Protein AF-A0A9Q1HIR5-F1 (afdb_monomer_lite)

Secondary structure (DSSP, 8-state):
---GGG---HHHHHHHHHHHHHHHHT---PPP--SSGGG-GGGGTTT-SSEEEEEEEEETTEEEEEEEEE-SPP-

pLDDT: mean 80.29, std 10.13, range [45.16, 92.5]

Structure (mmCIF, N/CA/C/O backbone):
data_AF-A0A9Q1HIR5-F1
#
_entry.id   AF-A0A9Q1HIR5-F1
#
loop_
_atom_site.group_PDB
_atom_site.id
_atom_site.type_symbol
_atom_site.label_atom_id
_atom_site.label_alt_id
_atom_site.label_comp_id
_atom_site.label_asym_id
_atom_site.label_entity_id
_atom_site.label_seq_id
_atom_site.pdbx_PDB_ins_code
_atom_site.Cartn_x
_atom_site.Cartn_y
_atom_site.Cartn_z
_atom_site.occupancy
_atom_site.B_iso_or_equiv
_atom_site.auth_seq_id
_atom_site.auth_comp_id
_atom_site.auth_asym_id
_atom_site.auth_atom_id
_atom_site.pdbx_PDB_model_num
ATOM 1 N N . MET A 1 1 ? -32.995 22.261 39.663 1.00 45.16 1 MET A N 1
ATOM 2 C CA . MET A 1 1 ? -31.719 21.525 39.797 1.00 45.16 1 MET A CA 1
ATOM 3 C C . MET A 1 1 ? -31.519 20.698 38.541 1.00 45.16 1 MET A C 1
ATOM 5 O O . MET A 1 1 ? -32.398 19.913 38.214 1.00 45.16 1 MET A O 1
ATOM 9 N N . ILE A 1 2 ? -30.428 20.916 37.806 1.00 58.44 2 ILE A N 1
ATOM 10 C CA . ILE A 1 2 ? -30.091 20.112 36.623 1.00 58.44 2 ILE A CA 1
ATOM 11 C C . ILE A 1 2 ? -29.464 18.812 37.129 1.00 58.44 2 ILE A C 1
ATOM 13 O O . ILE A 1 2 ? -28.375 18.823 37.700 1.00 58.44 2 ILE A O 1
ATOM 17 N N . SER A 1 3 ? -30.195 17.707 36.992 1.00 55.06 3 SER A N 1
ATOM 18 C CA . SER A 1 3 ? -29.729 16.384 37.401 1.00 55.06 3 SER A CA 1
ATOM 19 C C . SER A 1 3 ? -28.797 15.826 36.326 1.00 55.06 3 SER A C 1
ATOM 21 O O . SER A 1 3 ? -29.240 15.458 35.242 1.00 55.06 3 SER A O 1
ATOM 23 N N . TYR A 1 4 ? -27.499 15.741 36.628 1.00 64.00 4 TYR A N 1
ATOM 24 C CA . TYR A 1 4 ? -26.469 15.117 35.781 1.00 64.00 4 TYR A CA 1
ATOM 25 C C . TYR A 1 4 ? -26.594 13.577 35.696 1.00 64.00 4 TYR A C 1
ATOM 27 O O . TYR A 1 4 ? -25.688 12.904 35.212 1.00 64.00 4 TYR A O 1
ATOM 35 N N . SER A 1 5 ? -27.719 13.002 36.137 1.00 65.81 5 SER A N 1
ATOM 36 C CA . SER A 1 5 ? -27.927 11.555 36.290 1.00 65.81 5 SER A CA 1
ATOM 37 C C . SER A 1 5 ? -27.827 10.747 34.990 1.00 65.81 5 SER A C 1
ATOM 39 O O . SER A 1 5 ? -27.622 9.539 35.055 1.00 65.81 5 SER A O 1
ATOM 41 N N . CYS A 1 6 ? -27.976 11.380 33.825 1.00 66.50 6 CYS A N 1
ATOM 42 C CA . CYS A 1 6 ? -27.974 10.690 32.530 1.00 66.50 6 CYS A CA 1
ATOM 43 C C . CYS A 1 6 ? -26.782 11.068 31.640 1.00 66.50 6 CYS A C 1
ATOM 45 O O . CYS A 1 6 ? -26.695 10.593 30.507 1.00 66.50 6 CYS A O 1
ATOM 47 N N . MET A 1 7 ? -25.877 11.938 32.105 1.00 72.94 7 MET A N 1
ATOM 48 C CA . MET A 1 7 ? -24.771 12.394 31.270 1.00 72.94 7 MET A CA 1
ATOM 49 C C . MET A 1 7 ? -23.601 11.423 31.387 1.00 72.94 7 MET A C 1
ATOM 51 O O . MET A 1 7 ? -22.998 11.256 32.446 1.00 72.94 7 MET A O 1
ATOM 55 N N . GLN A 1 8 ? -23.295 10.752 30.279 1.00 70.69 8 GLN A N 1
ATOM 56 C CA . GLN A 1 8 ? -22.154 9.853 30.205 1.00 70.69 8 GLN A CA 1
ATOM 57 C C . GLN A 1 8 ? -20.859 10.635 30.443 1.00 70.69 8 GLN A C 1
ATOM 59 O O . GLN A 1 8 ? -20.713 11.784 30.022 1.00 70.69 8 GLN A O 1
ATOM 64 N N . ASN A 1 9 ? -19.902 9.999 31.118 1.00 83.81 9 ASN A N 1
ATOM 65 C CA . ASN A 1 9 ? -18.595 10.590 31.363 1.00 83.81 9 ASN A CA 1
ATOM 66 C C . ASN A 1 9 ? -17.937 10.990 30.027 1.00 83.81 9 ASN A C 1
ATOM 68 O O . ASN A 1 9 ? -17.713 10.143 29.163 1.00 83.81 9 ASN A O 1
ATOM 72 N N . ILE A 1 10 ? -17.602 12.274 29.872 1.00 86.44 10 ILE A N 1
ATOM 73 C CA . ILE A 1 10 ? -17.018 12.827 28.637 1.00 86.44 10 ILE A CA 1
ATOM 74 C C . ILE A 1 10 ? -15.705 12.114 28.277 1.00 86.44 10 ILE A C 1
ATOM 76 O O . ILE A 1 10 ? -15.453 11.822 27.109 1.00 86.44 10 ILE A O 1
ATOM 80 N N . GLY A 1 11 ? -14.899 11.750 29.277 1.00 87.75 11 GLY A N 1
ATOM 81 C CA . GLY A 1 11 ? -13.686 10.959 29.077 1.00 87.75 11 GLY A CA 1
ATOM 82 C C . GLY A 1 11 ? -13.974 9.578 28.482 1.00 87.75 11 GLY A C 1
ATOM 83 O O . GLY A 1 11 ? -13.247 9.131 27.595 1.00 87.75 11 GLY A O 1
ATOM 84 N N . SER A 1 12 ? -15.056 8.921 28.901 1.00 86.56 12 SER A N 1
ATOM 85 C CA . SER A 1 12 ? -15.506 7.653 28.310 1.00 86.56 12 SER A CA 1
ATOM 86 C C . SER A 1 12 ? -15.957 7.815 26.857 1.00 86.56 12 SER A C 1
ATOM 88 O O . SER A 1 12 ? -15.645 6.954 26.032 1.00 86.56 12 SER A O 1
ATOM 90 N N . ILE A 1 13 ? -16.622 8.926 26.519 1.00 89.88 13 ILE A N 1
ATOM 91 C CA . ILE A 1 13 ? -17.032 9.238 25.139 1.00 89.88 13 ILE A CA 1
ATOM 92 C C . ILE A 1 13 ? -15.795 9.393 24.242 1.00 89.88 13 ILE A C 1
ATOM 94 O O . ILE A 1 13 ? -15.703 8.736 23.204 1.00 89.88 13 ILE A O 1
ATOM 98 N N . ILE A 1 14 ? -14.811 10.190 24.672 1.00 89.94 14 ILE A N 1
ATOM 99 C CA . ILE A 1 14 ? -13.562 10.420 23.926 1.00 89.94 14 ILE A CA 1
ATOM 100 C C . ILE A 1 14 ? -12.792 9.108 23.736 1.00 89.94 14 ILE A C 1
ATOM 102 O O . ILE A 1 14 ? -12.374 8.781 22.625 1.00 89.94 14 ILE A O 1
ATOM 106 N N . LYS A 1 15 ? -12.645 8.310 24.801 1.00 91.56 15 LYS A N 1
ATOM 107 C CA . LYS A 1 15 ? -11.965 7.008 24.733 1.00 91.56 15 LYS A CA 1
ATOM 108 C C . LYS A 1 15 ? -12.659 6.050 23.766 1.00 91.56 15 LYS A C 1
ATOM 110 O O . LYS A 1 15 ? -11.985 5.405 22.966 1.00 91.56 15 LYS A O 1
ATOM 115 N N . SER A 1 16 ? -13.991 5.971 23.813 1.00 90.38 16 SER A N 1
ATOM 116 C CA . SER A 1 16 ? -14.777 5.122 22.909 1.00 90.38 16 SER A CA 1
ATOM 117 C C . SER A 1 16 ? -14.615 5.550 21.449 1.00 90.38 16 SER A C 1
ATOM 119 O O . SER A 1 16 ? -14.414 4.706 20.575 1.00 90.38 16 SER A O 1
ATOM 121 N N . HIS A 1 17 ? -14.643 6.857 21.187 1.00 91.75 17 HIS A N 1
ATOM 122 C CA . HIS A 1 17 ? -14.450 7.408 19.851 1.00 91.75 17 HIS A CA 1
ATOM 123 C C . HIS A 1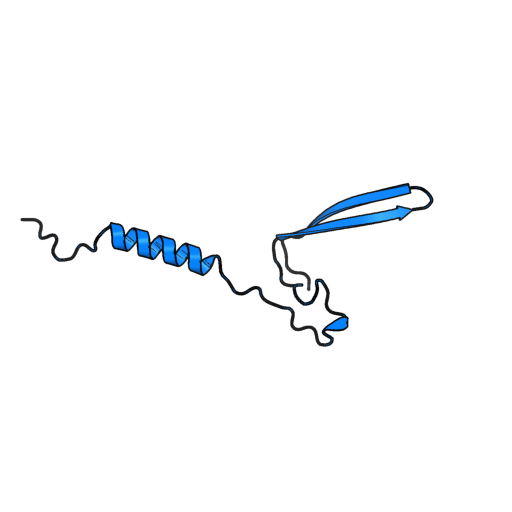 17 ? -13.054 7.100 19.293 1.00 91.75 17 HIS A C 1
ATOM 125 O O . HIS A 1 17 ? -12.943 6.540 18.202 1.00 91.75 17 HIS A O 1
ATOM 131 N N . ASN A 1 18 ? -11.999 7.367 20.069 1.00 92.50 18 ASN A N 1
ATOM 132 C CA . ASN A 1 18 ? -10.621 7.095 19.655 1.00 92.50 18 ASN A CA 1
ATOM 133 C C . ASN A 1 18 ? -10.391 5.603 19.399 1.00 92.50 18 ASN A C 1
ATOM 135 O O . ASN A 1 18 ? -9.793 5.237 18.390 1.00 92.50 18 ASN A O 1
ATOM 139 N N . ARG A 1 19 ? -10.928 4.733 20.264 1.00 91.19 19 ARG A N 1
ATOM 140 C CA . ARG A 1 19 ? -10.869 3.278 20.078 1.00 91.19 19 ARG A CA 1
ATOM 141 C C . ARG A 1 19 ? -11.500 2.860 18.747 1.00 91.19 19 ARG A C 1
ATOM 143 O O . ARG A 1 19 ? -10.872 2.119 18.003 1.00 91.19 19 ARG A O 1
ATOM 150 N N . LYS A 1 20 ? -12.683 3.388 18.409 1.00 89.50 20 LYS A N 1
ATOM 151 C CA . LYS A 1 20 ? -13.353 3.101 17.127 1.00 89.50 20 LYS A CA 1
ATOM 152 C C . LYS A 1 20 ? -12.546 3.572 15.915 1.00 89.50 20 LYS A C 1
ATOM 154 O O . LYS A 1 20 ? -12.522 2.873 14.909 1.00 89.50 20 LYS A O 1
ATOM 159 N N . ILE A 1 21 ? -11.898 4.736 15.990 1.00 89.81 21 ILE A N 1
ATOM 160 C CA . ILE A 1 21 ? -11.047 5.238 14.897 1.00 89.81 21 ILE A CA 1
ATOM 161 C C . ILE A 1 21 ? -9.843 4.315 14.685 1.00 89.81 21 ILE A C 1
ATOM 163 O O . ILE A 1 21 ? -9.550 3.942 13.551 1.00 89.81 21 ILE A O 1
ATOM 167 N N . ILE A 1 22 ? -9.176 3.921 15.771 1.00 86.94 22 ILE A N 1
ATOM 168 C CA . ILE A 1 22 ? -8.005 3.038 15.722 1.00 86.94 22 ILE A CA 1
ATOM 169 C C . ILE A 1 22 ? -8.392 1.657 15.170 1.00 86.94 22 ILE A C 1
ATOM 171 O O . ILE A 1 22 ? -7.723 1.139 14.277 1.00 86.94 22 ILE A O 1
ATOM 175 N N . GLU A 1 23 ? -9.506 1.086 15.636 1.00 82.69 23 GLU A N 1
ATOM 176 C CA . GLU A 1 23 ? -10.020 -0.194 15.131 1.00 82.69 23 GLU A CA 1
ATOM 177 C C . GLU A 1 23 ? -10.362 -0.123 13.639 1.00 82.69 23 GLU A C 1
ATOM 179 O O . GLU A 1 23 ? -10.003 -1.023 12.887 1.00 82.69 23 GLU A O 1
ATOM 184 N N . LYS A 1 24 ? -10.977 0.973 13.180 1.00 74.06 24 LYS A N 1
ATOM 185 C CA . LYS A 1 24 ? -11.316 1.171 11.764 1.00 74.06 24 LYS A CA 1
ATOM 186 C C . LYS A 1 24 ? -10.087 1.355 10.868 1.00 74.06 24 LYS A C 1
ATOM 188 O O . LYS A 1 24 ? -10.130 1.006 9.696 1.00 74.06 24 LYS A O 1
ATOM 193 N N . SER A 1 25 ? -8.985 1.881 11.403 1.00 64.88 25 SER A N 1
ATOM 194 C CA . SER A 1 25 ? -7.710 1.931 10.675 1.00 64.88 25 SER A CA 1
ATOM 195 C C . SER A 1 25 ? -7.075 0.547 10.506 1.00 64.88 25 SER A C 1
ATOM 197 O O . SER A 1 25 ? -6.195 0.391 9.664 1.00 64.88 25 SER A O 1
ATOM 199 N N . THR A 1 26 ? -7.507 -0.442 11.290 1.00 64.12 26 THR A N 1
ATOM 200 C CA . THR A 1 26 ? -7.024 -1.826 11.228 1.00 64.12 26 THR A CA 1
ATOM 201 C C . THR A 1 26 ? -7.998 -2.682 10.416 1.00 64.12 26 THR A C 1
ATOM 203 O O . THR A 1 26 ? -8.360 -3.787 10.816 1.00 64.12 26 THR A O 1
ATOM 206 N N . GLU A 1 27 ? -8.488 -2.165 9.284 1.00 64.38 27 GLU A N 1
ATOM 207 C CA . GLU A 1 27 ? -9.217 -3.013 8.342 1.00 64.38 27 GLU A CA 1
ATOM 208 C C . GLU A 1 27 ? -8.281 -4.138 7.873 1.00 64.38 27 GLU A C 1
ATOM 210 O O . GLU A 1 27 ? -7.110 -3.875 7.573 1.00 64.38 27 GLU A O 1
ATOM 215 N N . PRO A 1 28 ? -8.757 -5.395 7.825 1.00 61.66 28 PRO A N 1
ATOM 216 C CA . PRO A 1 28 ? -7.937 -6.501 7.363 1.00 61.66 28 PRO A CA 1
ATOM 217 C C . PRO A 1 28 ? -7.461 -6.202 5.942 1.00 61.66 28 PRO A C 1
ATOM 219 O O . PRO A 1 28 ? -8.262 -5.873 5.062 1.00 61.66 28 PRO A O 1
ATOM 222 N N . THR A 1 29 ? -6.151 -6.314 5.717 1.00 64.50 29 THR A N 1
ATOM 223 C CA . THR A 1 29 ? -5.582 -6.250 4.372 1.00 64.50 29 THR A CA 1
ATOM 224 C C . THR A 1 29 ? -6.254 -7.331 3.541 1.00 64.50 29 THR A C 1
ATOM 226 O O . THR A 1 29 ? -6.119 -8.516 3.838 1.00 64.50 29 THR A O 1
ATOM 229 N N . LYS A 1 30 ? -7.050 -6.930 2.547 1.00 69.94 30 LYS A N 1
ATOM 230 C CA . LYS A 1 30 ? -7.699 -7.885 1.652 1.00 69.94 30 LYS A CA 1
ATOM 231 C C . LYS A 1 30 ? -6.621 -8.491 0.766 1.00 69.94 30 LYS A C 1
ATOM 233 O O . LYS A 1 30 ? -5.976 -7.774 0.007 1.00 69.94 30 LYS A O 1
ATOM 238 N N . ASP A 1 31 ? -6.442 -9.797 0.875 1.00 76.25 31 ASP A N 1
ATOM 239 C CA . ASP A 1 31 ? -5.585 -10.549 -0.029 1.00 76.25 31 ASP A CA 1
ATOM 240 C C . ASP A 1 31 ? -6.360 -10.937 -1.295 1.00 76.25 31 ASP A C 1
ATOM 242 O O . ASP A 1 31 ? -7.595 -10.939 -1.350 1.00 76.25 31 ASP A O 1
ATOM 246 N N . CYS A 1 32 ? -5.619 -11.243 -2.346 1.00 82.94 32 CYS A N 1
ATOM 247 C CA . CYS A 1 32 ? -6.147 -11.550 -3.659 1.00 82.94 32 CYS A CA 1
ATOM 248 C C . CYS A 1 32 ? -6.568 -12.999 -3.767 1.00 82.94 32 CYS A C 1
ATOM 250 O O . CYS A 1 32 ? -5.839 -13.911 -3.388 1.00 82.94 32 CYS A O 1
ATOM 252 N N . ASN A 1 33 ? -7.723 -13.214 -4.391 1.00 83.19 33 ASN A N 1
ATOM 253 C CA . ASN A 1 33 ? -8.247 -14.545 -4.669 1.00 83.19 33 ASN A CA 1
ATOM 254 C C . ASN A 1 33 ? -7.626 -15.137 -5.952 1.00 83.19 33 ASN A C 1
ATOM 256 O O . ASN A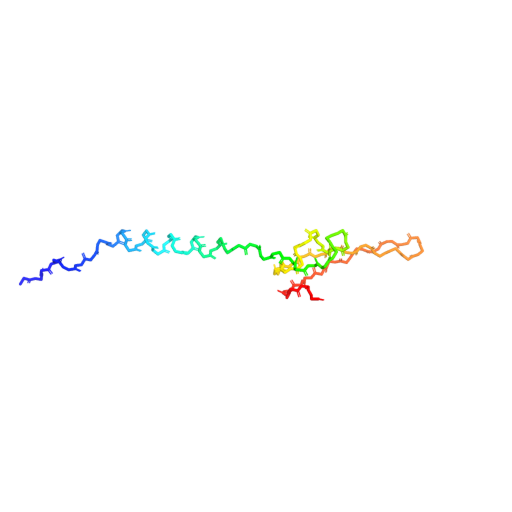 1 33 ? -8.322 -15.527 -6.890 1.00 83.19 33 ASN A O 1
ATOM 260 N N . CYS A 1 34 ? -6.295 -15.118 -6.032 1.00 84.12 34 CYS A N 1
ATOM 261 C CA . CYS A 1 34 ? -5.546 -15.658 -7.160 1.00 84.12 34 CYS A CA 1
ATOM 262 C C . CYS A 1 34 ? -5.690 -17.186 -7.219 1.00 84.12 34 CYS A C 1
ATOM 264 O O . CYS A 1 34 ? -5.437 -17.880 -6.239 1.00 84.12 34 CYS A O 1
ATOM 266 N N . ARG A 1 35 ? -6.027 -17.735 -8.395 1.00 85.25 35 ARG A N 1
ATOM 267 C CA . ARG A 1 35 ? -6.162 -19.194 -8.590 1.00 85.25 35 ARG A CA 1
ATOM 268 C C . ARG A 1 35 ? -4.825 -19.936 -8.500 1.00 85.25 35 ARG A C 1
ATOM 270 O O . ARG A 1 35 ? -4.795 -21.104 -8.126 1.00 85.25 35 ARG A O 1
ATOM 277 N N . LYS A 1 36 ? -3.737 -19.259 -8.865 1.00 87.62 36 LYS A N 1
ATOM 278 C CA . LYS A 1 36 ? -2.362 -19.733 -8.717 1.00 87.62 36 LYS A CA 1
ATOM 279 C C . LYS A 1 36 ? -1.616 -18.765 -7.795 1.00 87.62 36 LYS A C 1
ATOM 281 O O . LYS A 1 36 ? -1.376 -17.633 -8.213 1.00 87.62 36 LYS A O 1
ATOM 286 N N . PRO A 1 37 ? -1.262 -19.176 -6.569 1.00 83.19 37 PRO A N 1
ATOM 287 C CA . PRO A 1 37 ? -0.573 -18.307 -5.615 1.00 83.19 37 PRO A CA 1
ATOM 288 C C . PRO A 1 37 ? 0.788 -17.814 -6.126 1.00 83.19 37 PRO A C 1
ATOM 290 O O . PRO A 1 37 ? 1.108 -16.642 -5.965 1.00 83.19 37 PRO A O 1
ATOM 293 N N . GLU A 1 38 ? 1.538 -18.686 -6.807 1.00 84.44 38 GLU A N 1
ATOM 294 C CA . GLU A 1 38 ? 2.895 -18.417 -7.320 1.00 84.44 38 GLU A CA 1
ATOM 295 C C . GLU A 1 38 ? 2.941 -17.324 -8.401 1.00 8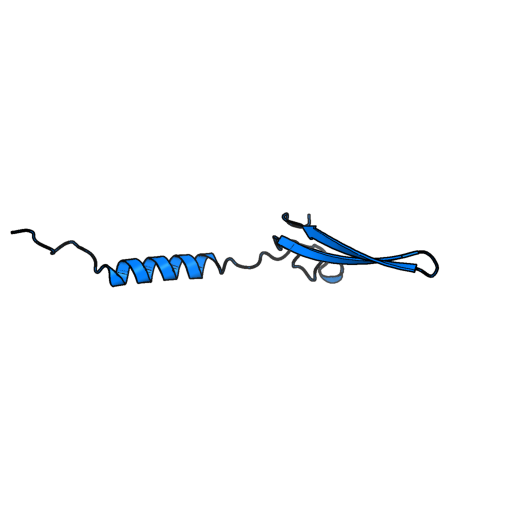4.44 38 GLU A C 1
ATOM 297 O O . GLU A 1 38 ? 3.922 -16.601 -8.527 1.00 84.44 38 GLU A O 1
ATOM 302 N N . GLU A 1 39 ? 1.870 -17.184 -9.185 1.00 86.25 39 GLU A N 1
ATOM 303 C CA . GLU A 1 39 ? 1.763 -16.183 -10.258 1.00 86.25 39 GLU A CA 1
ATOM 304 C C . GLU A 1 39 ? 1.063 -14.898 -9.773 1.00 86.25 39 GLU A C 1
ATOM 306 O O . GLU A 1 39 ? 0.807 -13.986 -10.561 1.00 86.25 39 GLU A O 1
ATOM 311 N N . CYS A 1 40 ? 0.710 -14.812 -8.485 1.00 84.19 40 CYS A N 1
ATOM 312 C CA . CYS A 1 40 ? -0.086 -13.707 -7.971 1.00 84.19 40 CYS A CA 1
ATOM 313 C C . CYS A 1 40 ? 0.769 -12.441 -7.774 1.00 84.19 40 CYS A C 1
ATOM 315 O O . CYS A 1 40 ? 1.767 -12.469 -7.043 1.00 84.19 40 CYS A O 1
ATOM 317 N N . PRO A 1 41 ? 0.374 -11.297 -8.361 1.00 81.50 41 PRO A N 1
ATOM 318 C CA . PRO A 1 41 ? 1.126 -10.056 -8.230 1.00 81.50 41 PRO A CA 1
ATOM 319 C C . PRO A 1 41 ? 1.154 -9.569 -6.776 1.00 81.50 41 PRO A C 1
ATOM 321 O O . PRO A 1 41 ? 0.239 -9.824 -5.989 1.00 81.50 41 PRO A O 1
ATOM 324 N N . MET A 1 42 ? 2.224 -8.849 -6.421 1.00 81.25 42 MET A N 1
ATOM 325 C CA . MET A 1 42 ? 2.466 -8.334 -5.063 1.00 81.25 42 MET A CA 1
ATOM 326 C C . MET A 1 42 ? 2.335 -9.405 -3.961 1.00 81.25 42 MET A C 1
ATOM 328 O O . MET A 1 42 ? 1.843 -9.105 -2.874 1.00 81.25 42 MET A O 1
ATOM 332 N N . ASN A 1 43 ? 2.728 -10.657 -4.234 1.00 83.00 43 ASN A N 1
ATOM 333 C CA . ASN A 1 43 ? 2.662 -11.769 -3.275 1.00 83.00 43 ASN A CA 1
ATOM 334 C C . ASN A 1 43 ? 1.264 -11.958 -2.659 1.00 83.00 43 ASN A C 1
ATOM 336 O O . ASN A 1 43 ? 1.134 -12.162 -1.453 1.00 83.00 43 ASN A O 1
ATOM 340 N N . GLY A 1 44 ? 0.207 -11.835 -3.465 1.00 80.81 44 GLY A N 1
ATOM 341 C CA . GLY A 1 44 ? -1.162 -11.964 -2.961 1.00 80.81 44 GLY A CA 1
ATOM 342 C C . GLY A 1 44 ? -1.784 -10.664 -2.463 1.00 80.81 44 GLY A C 1
ATOM 343 O O . GLY A 1 44 ? -2.960 -10.672 -2.132 1.00 80.81 44 GLY A O 1
ATOM 344 N N . LYS A 1 45 ? -1.071 -9.531 -2.465 1.00 82.62 45 LYS A N 1
ATOM 345 C CA . LYS A 1 45 ? -1.569 -8.244 -1.935 1.00 82.62 45 LYS A CA 1
ATOM 346 C C . LYS A 1 45 ? -2.042 -7.259 -3.007 1.00 82.62 45 LYS A C 1
ATOM 348 O O . LYS A 1 45 ? -2.000 -6.047 -2.809 1.00 82.62 45 LYS A O 1
ATOM 353 N N . CYS A 1 46 ? -2.500 -7.757 -4.147 1.00 80.50 46 CYS A N 1
ATOM 354 C CA . CYS A 1 46 ? -2.971 -6.951 -5.280 1.00 80.50 46 CYS A CA 1
ATOM 355 C C . CYS A 1 46 ? -4.173 -6.018 -4.967 1.00 80.50 46 CYS A C 1
ATOM 357 O O . CYS A 1 46 ? -4.366 -5.019 -5.657 1.00 80.50 46 CYS A O 1
ATOM 359 N N . LEU A 1 47 ? -4.937 -6.258 -3.889 1.00 81.81 47 LEU A N 1
ATOM 360 C CA . LEU A 1 47 ? -6.017 -5.369 -3.428 1.00 81.81 47 LEU A CA 1
ATOM 361 C C . LEU A 1 47 ? -5.533 -4.258 -2.479 1.00 81.81 47 LEU A C 1
ATOM 363 O O . LEU A 1 47 ? -6.346 -3.580 -1.849 1.00 81.81 47 LEU A O 1
ATOM 367 N N . SER A 1 48 ? -4.219 -4.048 -2.378 1.00 80.75 48 SER A N 1
ATOM 368 C CA . SER A 1 48 ? -3.663 -2.905 -1.656 1.00 80.75 48 SER A CA 1
ATOM 369 C C . SER A 1 48 ? -4.061 -1.605 -2.356 1.00 80.75 48 SER A C 1
ATOM 371 O O . SER A 1 48 ? -3.843 -1.435 -3.554 1.00 80.75 48 SER A O 1
ATOM 373 N N . SER A 1 49 ? -4.652 -0.679 -1.607 1.00 79.50 49 SER A N 1
ATOM 374 C CA . SER A 1 49 ? -4.947 0.675 -2.078 1.00 79.50 49 SER A CA 1
ATOM 375 C C . SER A 1 49 ? -3.744 1.595 -1.885 1.00 79.50 49 SER A C 1
ATOM 377 O O . SER A 1 49 ? -3.008 1.422 -0.914 1.00 79.50 49 SER A O 1
ATOM 379 N N . GLN A 1 50 ? -3.625 2.635 -2.715 1.00 80.94 50 GLN A N 1
ATOM 380 C CA . GLN A 1 50 ? -2.597 3.679 -2.577 1.00 80.94 50 GLN A CA 1
ATOM 381 C C . GLN A 1 50 ? -1.163 3.126 -2.641 1.00 80.94 50 GLN A C 1
ATOM 383 O O . GLN A 1 50 ? -0.336 3.365 -1.761 1.00 80.94 50 GLN A O 1
ATOM 388 N N . VAL A 1 51 ? -0.868 2.367 -3.694 1.00 82.31 51 VAL A N 1
ATOM 389 C CA . VAL A 1 51 ? 0.449 1.760 -3.908 1.00 82.31 51 VAL A CA 1
ATOM 390 C C . VAL A 1 51 ? 1.349 2.720 -4.684 1.00 82.31 51 VAL A C 1
ATOM 392 O O . VAL A 1 51 ? 0.950 3.280 -5.706 1.00 82.31 51 VAL A O 1
ATOM 395 N N . VAL A 1 52 ? 2.590 2.869 -4.221 1.00 86.19 52 VAL A N 1
ATOM 396 C CA . VAL A 1 52 ? 3.671 3.536 -4.957 1.00 86.19 52 VAL A CA 1
ATOM 397 C C . VAL A 1 52 ? 4.540 2.461 -5.600 1.00 86.19 52 VAL A C 1
ATOM 399 O O . VAL A 1 52 ? 5.002 1.559 -4.901 1.00 86.19 52 VAL A O 1
ATOM 402 N N . TYR A 1 53 ? 4.774 2.543 -6.907 1.00 83.81 53 TYR A N 1
ATOM 403 C CA . TYR A 1 53 ? 5.648 1.605 -7.613 1.00 83.81 53 TYR A CA 1
ATOM 404 C C . TYR A 1 53 ? 6.776 2.336 -8.337 1.00 83.81 53 TYR A C 1
ATOM 406 O O . TYR A 1 53 ? 6.613 3.465 -8.794 1.00 83.81 53 TYR A O 1
ATOM 414 N N . ASN A 1 54 ? 7.928 1.676 -8.433 1.00 88.81 54 ASN A N 1
ATOM 415 C CA . ASN A 1 54 ? 9.086 2.139 -9.188 1.00 88.81 54 ASN A CA 1
ATOM 416 C C . ASN A 1 54 ? 9.364 1.141 -10.315 1.00 88.81 54 ASN A C 1
ATOM 418 O O . ASN A 1 54 ? 9.455 -0.060 -10.064 1.00 88.81 54 ASN A O 1
ATOM 422 N N . ALA A 1 55 ? 9.497 1.640 -11.537 1.00 87.12 55 ALA A N 1
ATOM 423 C CA . ALA A 1 55 ? 9.854 0.864 -12.710 1.00 87.12 55 ALA A CA 1
ATOM 424 C C . ALA A 1 55 ? 11.138 1.429 -13.315 1.00 87.12 55 ALA A C 1
ATOM 426 O O . ALA A 1 55 ? 11.175 2.578 -13.754 1.00 87.12 55 ALA A O 1
ATOM 427 N N . THR A 1 56 ? 12.187 0.614 -13.365 1.00 91.12 56 THR A N 1
ATOM 428 C CA . THR A 1 56 ? 13.417 0.954 -14.081 1.00 91.12 56 THR A CA 1
ATOM 429 C C . THR A 1 56 ? 13.337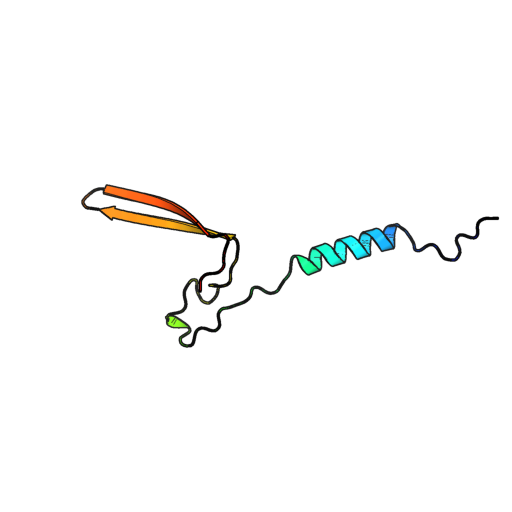 0.379 -15.487 1.00 91.12 56 THR A C 1
ATOM 431 O O . THR A 1 56 ? 13.263 -0.835 -15.665 1.00 91.12 56 THR A O 1
ATOM 434 N N . VAL A 1 57 ? 13.329 1.256 -16.485 1.00 88.56 57 VAL A N 1
ATOM 435 C CA . VAL A 1 57 ? 13.320 0.890 -17.901 1.00 88.56 57 VAL A CA 1
ATOM 436 C C . VAL A 1 57 ? 14.728 1.076 -18.446 1.00 88.56 57 VAL A C 1
ATOM 438 O O . VAL A 1 57 ? 15.271 2.181 -18.412 1.00 88.56 57 VAL A O 1
ATOM 441 N N . THR A 1 58 ? 15.321 -0.002 -18.952 1.00 90.81 58 THR A N 1
ATOM 442 C CA . THR A 1 58 ? 16.622 0.038 -19.626 1.00 90.81 58 THR A CA 1
ATOM 443 C C . THR A 1 58 ? 16.407 0.009 -21.134 1.00 90.81 58 THR A C 1
ATOM 445 O O . THR A 1 58 ? 15.813 -0.926 -21.666 1.00 90.81 58 THR A O 1
ATOM 448 N N . SER A 1 59 ? 16.894 1.039 -21.823 1.00 85.81 59 SER A N 1
ATOM 449 C CA . SER A 1 59 ? 16.923 1.122 -23.284 1.00 85.81 59 SER A CA 1
ATOM 450 C C . SER A 1 59 ? 18.346 1.454 -23.726 1.00 85.81 59 SER A C 1
ATOM 452 O O . SER A 1 59 ? 18.868 2.536 -23.437 1.00 85.81 59 SE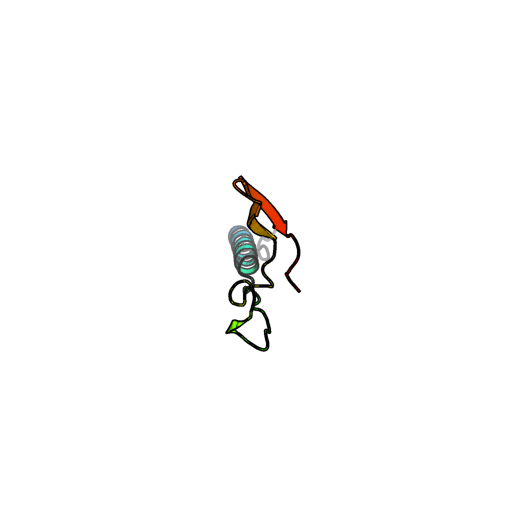R A O 1
ATOM 454 N N . GLY A 1 60 ? 19.003 0.495 -24.384 1.00 87.81 60 GLY A N 1
ATOM 455 C CA . GLY A 1 60 ? 20.421 0.593 -24.737 1.00 87.81 60 GLY A CA 1
ATOM 456 C C . GLY A 1 60 ? 21.316 0.727 -23.498 1.00 87.81 60 GLY A C 1
ATOM 457 O O . GLY A 1 60 ? 21.200 -0.055 -22.560 1.00 87.81 60 GLY A O 1
ATOM 458 N N . ASN A 1 61 ? 22.185 1.743 -23.486 1.00 84.88 61 ASN A N 1
ATOM 459 C CA . ASN A 1 61 ? 23.085 2.045 -22.360 1.00 84.88 61 ASN A CA 1
ATOM 460 C C . ASN A 1 61 ? 22.448 2.946 -21.285 1.00 84.88 61 ASN A C 1
ATOM 462 O O . ASN A 1 61 ? 23.112 3.334 -20.325 1.00 84.88 61 ASN A O 1
ATOM 466 N N . THR A 1 62 ? 21.176 3.308 -21.441 1.00 80.75 62 THR A N 1
ATOM 467 C CA . THR A 1 62 ? 20.473 4.242 -20.557 1.00 80.75 62 THR A CA 1
ATOM 468 C C . THR A 1 62 ? 19.427 3.507 -19.736 1.00 80.75 62 THR A C 1
ATOM 470 O O . THR A 1 62 ? 18.603 2.774 -20.278 1.00 80.75 62 THR A O 1
ATOM 473 N N . SER A 1 63 ? 19.451 3.725 -18.421 1.00 86.06 63 SER A N 1
ATOM 474 C CA . SER A 1 63 ? 18.407 3.263 -17.507 1.00 86.06 63 SER A CA 1
ATOM 475 C C . SER A 1 63 ? 17.681 4.464 -16.920 1.00 86.06 63 SER A C 1
ATOM 477 O O . SER A 1 63 ? 18.314 5.383 -16.398 1.00 86.06 63 SER A O 1
ATOM 479 N N . THR A 1 64 ? 16.356 4.465 -17.011 1.00 88.38 64 THR A N 1
ATOM 480 C CA . THR A 1 64 ? 15.500 5.526 -16.477 1.00 88.38 64 THR A CA 1
ATOM 481 C C . THR A 1 64 ? 14.535 4.929 -15.467 1.00 88.38 64 THR A C 1
ATOM 483 O O . THR A 1 64 ? 13.875 3.930 -15.743 1.00 88.38 64 THR A O 1
ATOM 486 N N . SER A 1 65 ? 14.467 5.531 -14.281 1.00 88.75 65 SER A N 1
ATOM 487 C CA . SER A 1 65 ? 13.548 5.117 -13.221 1.00 88.75 65 SER A CA 1
ATOM 488 C C . SER A 1 65 ? 12.292 5.979 -13.248 1.00 88.75 65 SER A C 1
ATOM 490 O O . SER A 1 65 ? 12.374 7.207 -13.258 1.00 88.75 65 SER A O 1
ATOM 492 N N . HIS A 1 66 ? 11.133 5.332 -13.233 1.00 88.06 66 HIS A N 1
ATOM 493 C CA . HIS A 1 66 ? 9.818 5.958 -13.235 1.00 88.06 66 HIS A CA 1
ATOM 494 C C . HIS A 1 66 ? 9.075 5.579 -11.959 1.00 88.06 66 HIS A C 1
ATOM 496 O O . HIS A 1 66 ? 8.916 4.398 -11.662 1.00 88.06 66 HIS A O 1
ATOM 502 N N . VAL A 1 67 ? 8.582 6.577 -11.229 1.00 90.88 67 VAL A N 1
ATOM 503 C CA . VAL A 1 67 ? 7.743 6.360 -10.046 1.00 90.88 67 VAL A CA 1
ATOM 504 C C . VAL A 1 67 ? 6.294 6.661 -10.405 1.00 90.88 67 VAL A C 1
ATOM 506 O O . VAL A 1 67 ? 5.995 7.727 -10.942 1.00 90.88 67 VAL A O 1
ATOM 509 N N . GLY A 1 68 ? 5.402 5.716 -10.119 1.00 84.12 68 GLY A N 1
ATOM 510 C CA . GLY A 1 68 ? 3.965 5.832 -10.344 1.00 84.12 68 GLY A CA 1
ATOM 511 C C . GLY A 1 68 ? 3.168 5.654 -9.056 1.00 84.12 68 GLY A C 1
ATOM 512 O O . GLY A 1 68 ? 3.596 4.970 -8.124 1.00 84.12 68 GLY A O 1
ATOM 513 N N . LEU A 1 69 ? 1.994 6.283 -9.015 1.00 84.50 69 LEU A N 1
ATOM 514 C CA . LEU A 1 69 ? 1.041 6.199 -7.912 1.00 84.50 69 LEU A CA 1
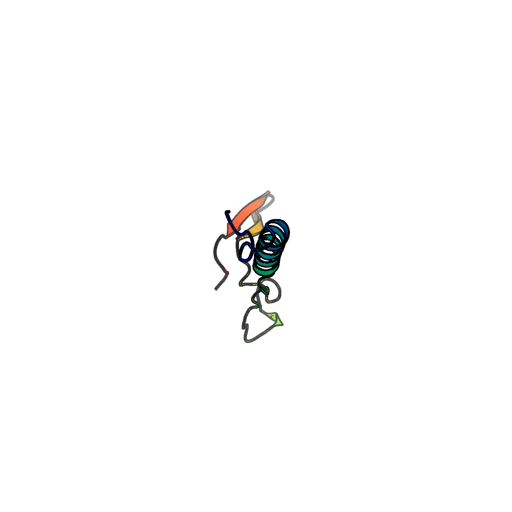ATOM 515 C C . LEU A 1 69 ? -0.242 5.543 -8.418 1.00 84.50 69 LEU A C 1
ATOM 517 O O . LEU A 1 69 ? -0.873 6.045 -9.348 1.00 84.50 69 LEU A O 1
ATOM 521 N N . ALA A 1 70 ? -0.640 4.439 -7.793 1.00 81.25 70 ALA A N 1
ATOM 522 C CA . ALA A 1 70 ? -1.894 3.754 -8.068 1.00 81.25 70 ALA A CA 1
ATOM 523 C C . ALA A 1 70 ? -2.845 3.934 -6.879 1.00 81.25 70 ALA A C 1
ATOM 525 O O . ALA A 1 70 ? -2.649 3.363 -5.807 1.00 81.25 70 ALA A O 1
ATOM 526 N N . GLY A 1 71 ? -3.886 4.752 -7.064 1.00 75.50 71 GLY A N 1
ATOM 527 C CA . GLY A 1 71 ? -4.925 4.942 -6.046 1.00 75.50 71 GLY A CA 1
ATOM 528 C C . GLY A 1 71 ? -5.867 3.740 -5.919 1.00 75.50 71 GLY A C 1
ATOM 529 O O . GLY A 1 71 ? -6.315 3.424 -4.819 1.00 75.50 71 GLY A O 1
ATOM 530 N N . GLY A 1 72 ? -6.146 3.064 -7.039 1.00 73.81 72 GLY A N 1
ATOM 531 C CA . GLY A 1 72 ? -7.032 1.901 -7.109 1.00 73.81 72 GLY A CA 1
ATOM 532 C C . GLY A 1 72 ? -6.324 0.567 -6.862 1.00 73.81 72 GLY A C 1
ATOM 533 O O . GLY A 1 72 ? -5.101 0.479 -6.909 1.00 73.81 72 GLY A O 1
ATOM 534 N N . THR A 1 73 ? -7.118 -0.477 -6.623 1.00 71.38 73 THR A N 1
ATOM 535 C CA . THR A 1 73 ? -6.645 -1.863 -6.504 1.00 71.38 73 THR A CA 1
ATOM 536 C C . THR A 1 73 ? -6.242 -2.432 -7.862 1.00 71.38 73 THR A C 1
ATOM 538 O O . THR A 1 73 ? -6.886 -2.132 -8.871 1.00 71.38 73 THR A O 1
ATOM 541 N N . PHE A 1 74 ? -5.240 -3.308 -7.887 1.00 67.94 74 PHE A N 1
ATOM 542 C CA . PHE A 1 74 ? -4.856 -4.045 -9.089 1.00 67.94 74 PHE A CA 1
ATOM 543 C C . PHE A 1 74 ? -5.884 -5.165 -9.350 1.00 67.94 74 PHE A C 1
ATOM 545 O O . PHE A 1 74 ? -6.173 -5.946 -8.442 1.00 67.94 74 PHE A O 1
ATOM 552 N N . LYS A 1 75 ? -6.483 -5.203 -10.550 1.00 60.38 75 LYS A N 1
ATOM 553 C CA . LYS A 1 75 ? -7.534 -6.160 -10.946 1.00 60.38 75 LYS A CA 1
ATOM 554 C C . LYS A 1 75 ? -7.036 -7.116 -12.020 1.00 60.38 75 LYS A C 1
ATOM 556 O O . LYS A 1 75 ? -6.364 -6.624 -12.950 1.00 60.38 75 LYS A O 1
#

Foldseek 3Di:
DDDCPPPDDVVVVVVVVVVVVVVVVPDPQQFAPDPDQVPDPPSRRQQDAFDKDWDWDDDPPDIDIDIDTHRGGHD

Sequence (75 aa):
MISYSCMQNIGSIIKSHNRKIIEKSTEPTKDCNCRKPEECPMNGKCLSSQVVYNATVTSGNTSTSHVGLAGGTFK

Organism: Holothuria leucospilota (NCBI:txid206669)

Radius of gyration: 23.52 Å; chains: 1; bounding box: 55×41×64 Å